Protein AF-A0AAJ1HY70-F1 (afdb_monomer_lite)

Foldseek 3Di:
DPFDAQLAQRHGFDDFAFAWPEWAFLQVVCVVPPVVCVPPDLVPDDPVRIDTQGLRGTHDPVFKDWPAWDWDQDVPPGIDIDTNTHGPPDDVDHPHHHDDPVVSVVVSVVVSVVSNVVNVVVVVVVVVVVVVVVVVD

Radius of gyration: 20.38 Å; chains: 1; bounding box: 64×28×55 Å

Structure (mmCIF, N/CA/C/O backbone):
data_AF-A0AAJ1HY70-F1
#
_entry.id   AF-A0AAJ1HY70-F1
#
loop_
_atom_site.group_PDB
_atom_site.id
_atom_site.type_symbol
_atom_site.label_atom_id
_atom_site.label_alt_id
_atom_site.label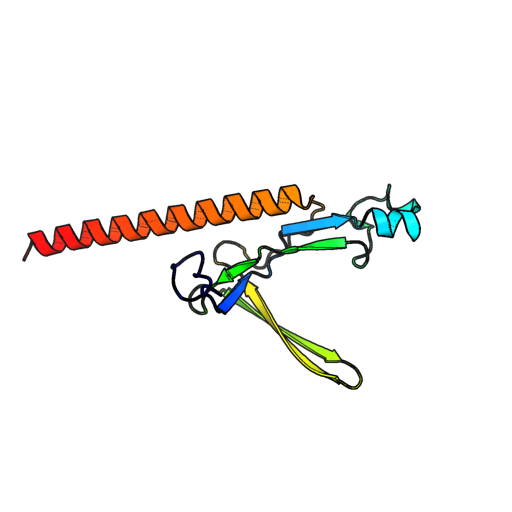_comp_id
_atom_site.label_asym_id
_atom_site.label_entity_id
_atom_site.label_seq_id
_atom_site.pdbx_PDB_ins_code
_atom_site.Cartn_x
_atom_site.Cartn_y
_atom_site.Cartn_z
_atom_site.occupancy
_atom_site.B_iso_or_equiv
_atom_site.auth_seq_id
_atom_site.auth_comp_id
_atom_site.auth_asym_id
_atom_site.auth_atom_id
_atom_site.pdbx_PDB_model_num
ATOM 1 N N . MET A 1 1 ? 4.589 15.445 18.267 1.00 41.00 1 MET A N 1
ATOM 2 C CA . MET A 1 1 ? 3.919 14.631 17.229 1.00 41.00 1 MET A CA 1
ATOM 3 C C . MET A 1 1 ? 2.539 14.275 17.752 1.00 41.00 1 MET A C 1
ATOM 5 O O . MET A 1 1 ? 2.458 13.690 18.823 1.00 41.00 1 MET A O 1
ATOM 9 N N . THR A 1 2 ? 1.463 14.700 17.093 1.00 46.50 2 THR A N 1
ATOM 10 C CA . THR A 1 2 ? 0.100 14.305 17.479 1.00 46.50 2 THR A CA 1
ATOM 11 C C . THR A 1 2 ? -0.030 12.790 17.340 1.00 46.50 2 THR A C 1
ATOM 13 O O . THR A 1 2 ? 0.307 12.233 16.295 1.00 46.50 2 THR A O 1
ATOM 16 N N . ALA A 1 3 ? -0.462 12.109 18.405 1.00 59.53 3 ALA A N 1
ATOM 17 C CA . ALA A 1 3 ? -0.696 10.671 18.359 1.00 59.53 3 ALA A CA 1
ATOM 18 C C . ALA A 1 3 ? -1.692 10.365 17.231 1.00 59.53 3 ALA A C 1
ATOM 20 O O . ALA A 1 3 ? -2.778 10.952 17.177 1.00 59.53 3 ALA A O 1
ATOM 21 N N . ARG A 1 4 ? -1.309 9.487 16.295 1.00 84.31 4 ARG A N 1
ATOM 22 C CA . ARG A 1 4 ? -2.209 9.073 15.215 1.00 84.31 4 ARG A CA 1
ATOM 23 C C . ARG A 1 4 ? -3.402 8.345 15.843 1.00 84.31 4 ARG A C 1
ATOM 25 O O . ARG A 1 4 ? -3.234 7.538 16.753 1.00 84.31 4 ARG A O 1
ATOM 32 N N . LYS A 1 5 ? -4.611 8.659 15.378 1.00 92.56 5 LYS A N 1
ATOM 33 C CA . LYS A 1 5 ? -5.837 7.971 15.798 1.00 92.56 5 LYS A CA 1
ATOM 34 C C . LYS A 1 5 ? -6.092 6.774 14.891 1.00 92.56 5 LYS A C 1
ATOM 36 O O . LYS A 1 5 ? -5.815 6.843 13.693 1.00 92.56 5 LYS A O 1
ATOM 41 N N . CYS A 1 6 ? -6.643 5.705 15.455 1.00 93.69 6 CYS A N 1
ATOM 42 C CA . CYS A 1 6 ? -7.123 4.554 14.711 1.00 93.69 6 CYS A CA 1
ATOM 43 C C . CYS A 1 6 ? -8.179 5.030 13.718 1.00 93.69 6 CYS A C 1
ATOM 45 O O . CYS A 1 6 ? -9.134 5.719 14.090 1.00 93.69 6 CYS A O 1
ATOM 47 N N . LEU A 1 7 ? -8.006 4.657 12.454 1.00 92.38 7 LEU A N 1
ATOM 48 C CA . LEU A 1 7 ? -8.892 5.090 11.383 1.00 92.38 7 LEU A CA 1
ATOM 49 C C . LEU A 1 7 ? -10.338 4.602 11.588 1.00 92.38 7 LEU A C 1
ATOM 51 O O . LEU A 1 7 ? -11.271 5.273 11.157 1.00 92.38 7 LEU A O 1
ATOM 55 N N . PHE A 1 8 ? -10.515 3.469 12.272 1.00 91.06 8 PHE A N 1
ATOM 56 C CA . PHE A 1 8 ? -11.798 2.778 12.404 1.00 91.06 8 PHE A CA 1
ATOM 57 C C . PHE A 1 8 ? -12.558 3.172 13.672 1.00 91.06 8 PHE A C 1
ATOM 59 O O . PHE A 1 8 ? -13.708 3.583 13.584 1.00 91.06 8 PHE A O 1
ATOM 66 N N . CYS A 1 9 ? -11.919 3.103 14.842 1.00 91.50 9 CYS A N 1
ATOM 67 C CA . CYS A 1 9 ? -12.581 3.397 16.120 1.00 91.50 9 CYS A CA 1
ATOM 68 C C . CYS A 1 9 ? -12.211 4.760 16.722 1.00 91.50 9 CYS A C 1
ATOM 70 O O . CYS A 1 9 ? -12.781 5.157 17.729 1.00 91.50 9 CYS A O 1
ATOM 72 N N . GLY A 1 10 ? -11.232 5.477 16.159 1.00 91.19 10 GLY A N 1
ATOM 73 C CA . GLY A 1 10 ? -10.768 6.762 16.699 1.00 91.19 10 GLY A CA 1
ATOM 74 C C . GLY A 1 10 ? -9.860 6.675 17.936 1.00 91.19 10 GLY A C 1
ATOM 75 O O . GLY A 1 10 ? -9.342 7.710 18.357 1.00 91.19 10 GLY A O 1
ATOM 76 N N . GLY A 1 11 ? -9.622 5.475 18.485 1.00 92.12 11 GLY A N 1
ATOM 77 C CA . GLY A 1 11 ? -8.699 5.235 19.604 1.00 92.12 11 GLY A CA 1
ATOM 78 C C . GLY A 1 11 ? -7.226 5.510 19.267 1.00 92.12 11 GLY A C 1
ATOM 79 O O . GLY A 1 11 ? -6.899 5.939 18.164 1.00 92.12 11 GLY A O 1
ATOM 80 N N . LYS A 1 12 ? -6.303 5.257 20.200 1.00 94.75 12 LYS A N 1
ATOM 81 C CA . LYS A 1 12 ? -4.857 5.444 19.969 1.00 94.75 12 LYS A CA 1
ATOM 82 C C . LYS A 1 12 ? -4.342 4.431 18.936 1.00 94.75 12 LYS A C 1
ATOM 84 O O . LYS A 1 12 ? -4.506 3.232 19.141 1.00 94.75 12 LYS A O 1
ATOM 89 N N . ALA A 1 13 ? -3.745 4.898 17.836 1.00 94.12 13 ALA A N 1
ATOM 90 C CA . ALA A 1 13 ? -3.107 4.012 16.866 1.00 94.12 13 ALA A CA 1
ATOM 91 C C . ALA A 1 13 ? -1.649 3.742 17.237 1.00 94.12 13 ALA A C 1
ATOM 93 O O . ALA A 1 13 ? -0.902 4.662 17.575 1.00 94.12 13 ALA A O 1
ATOM 94 N N . GLU A 1 14 ? -1.269 2.477 17.127 1.00 92.56 14 GLU A N 1
ATOM 95 C CA . GLU A 1 14 ? 0.062 1.958 17.452 1.00 92.56 14 GLU A CA 1
ATOM 96 C C . GLU A 1 14 ? 0.639 1.118 16.306 1.00 92.56 14 GLU A C 1
ATOM 98 O O . GLU A 1 14 ? 1.842 0.892 16.275 1.00 92.56 14 GLU A O 1
ATOM 103 N N . LEU A 1 15 ? -0.201 0.723 15.342 1.00 92.50 15 LEU A N 1
ATOM 104 C CA . LEU A 1 15 ? 0.150 -0.127 14.208 1.00 92.50 15 LEU A CA 1
ATOM 105 C C . LEU A 1 15 ? -0.227 0.536 12.878 1.00 92.50 15 LEU A C 1
ATOM 107 O O . LEU A 1 15 ? -1.010 1.498 12.835 1.00 92.50 15 LEU A O 1
ATOM 111 N N . LEU A 1 16 ? 0.308 -0.010 11.788 1.00 92.94 16 LEU A N 1
ATOM 112 C CA . LEU A 1 16 ? -0.045 0.337 10.414 1.00 92.94 16 LEU A CA 1
ATOM 113 C C . LEU A 1 16 ? -0.564 -0.902 9.683 1.00 92.94 16 LEU A C 1
ATOM 115 O O . LEU A 1 16 ? -0.240 -2.020 10.041 1.00 92.94 16 LEU A O 1
ATOM 119 N N . CYS A 1 17 ? -1.407 -0.687 8.676 1.00 91.69 17 CYS A N 1
ATOM 120 C CA . CYS A 1 17 ? -1.868 -1.761 7.805 1.00 91.69 17 CYS A CA 1
ATOM 121 C C . CYS A 1 17 ? -0.845 -2.062 6.699 1.00 91.69 17 CYS A C 1
ATOM 123 O O . CYS A 1 17 ? -0.566 -1.180 5.878 1.00 91.69 17 CYS A O 1
ATOM 125 N N . ASP A 1 18 ? -0.405 -3.316 6.616 1.00 91.06 18 ASP A N 1
ATOM 126 C CA . ASP A 1 18 ? 0.639 -3.800 5.706 1.00 91.06 18 ASP A CA 1
ATOM 127 C C . ASP A 1 18 ? 0.113 -4.319 4.364 1.00 91.06 18 ASP A C 1
ATOM 129 O O . ASP A 1 18 ? 0.888 -4.768 3.517 1.00 91.06 18 ASP A O 1
ATOM 133 N N . THR A 1 19 ? -1.203 -4.275 4.126 1.00 90.50 19 THR A N 1
ATOM 134 C CA . THR A 1 19 ? -1.781 -4.744 2.859 1.00 90.50 19 THR A CA 1
ATOM 135 C C . THR A 1 19 ? -1.143 -4.021 1.676 1.00 90.50 19 THR A C 1
ATOM 137 O O . THR A 1 19 ? -1.150 -2.787 1.611 1.00 90.50 19 THR A O 1
ATOM 140 N N . TRP A 1 20 ? -0.663 -4.786 0.695 1.00 91.31 20 TRP A N 1
ATOM 141 C CA . TRP A 1 20 ? -0.203 -4.248 -0.580 1.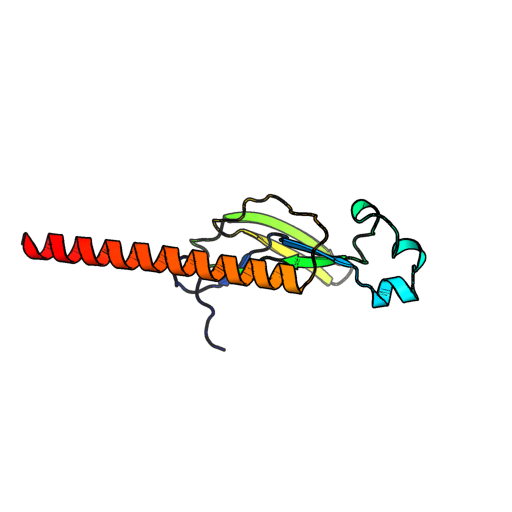00 91.31 20 TRP A CA 1
ATOM 142 C C . TRP A 1 20 ? -1.394 -3.791 -1.420 1.00 91.31 20 TRP A C 1
ATOM 144 O O . TRP A 1 20 ? -2.290 -4.566 -1.754 1.00 91.31 20 TRP A O 1
ATOM 154 N N . LEU A 1 21 ? -1.386 -2.515 -1.793 1.00 92.00 21 LEU A N 1
ATOM 155 C CA . LEU A 1 21 ? -2.341 -1.948 -2.743 1.00 92.00 21 LEU A CA 1
ATOM 156 C C . LEU A 1 21 ? -1.939 -2.263 -4.187 1.00 92.00 21 LEU A C 1
ATOM 158 O O . LEU A 1 21 ? -2.798 -2.389 -5.059 1.00 92.00 21 LEU A O 1
ATOM 162 N N . GLY A 1 22 ? -0.632 -2.354 -4.423 1.00 93.50 22 GLY A N 1
ATOM 163 C CA . GLY A 1 22 ? -0.018 -2.589 -5.719 1.00 93.50 22 GLY A CA 1
ATOM 164 C C . GLY A 1 22 ? 1.432 -2.126 -5.719 1.00 93.50 22 GLY A C 1
ATOM 165 O O . GLY A 1 22 ? 2.032 -1.898 -4.667 1.00 93.50 22 GLY A O 1
ATOM 166 N N . TRP A 1 23 ? 2.011 -1.987 -6.904 1.00 95.44 23 TRP A N 1
ATOM 167 C CA . TRP A 1 23 ? 3.387 -1.527 -7.058 1.00 95.44 23 TRP A CA 1
ATOM 168 C C . TRP A 1 23 ? 3.571 -0.734 -8.346 1.00 95.44 23 TRP A C 1
ATOM 170 O O . TRP A 1 23 ? 2.868 -0.977 -9.320 1.00 95.44 23 TRP A O 1
ATOM 180 N N . GLU A 1 24 ? 4.558 0.153 -8.378 1.00 95.06 24 GLU A N 1
ATOM 181 C CA . GLU A 1 24 ? 4.957 0.862 -9.593 1.00 95.06 24 GLU A CA 1
ATOM 182 C C . GLU A 1 24 ? 6.393 0.525 -10.002 1.00 95.06 24 GLU A C 1
ATOM 184 O O . GLU A 1 24 ? 7.231 0.115 -9.189 1.00 95.06 24 GLU A O 1
ATOM 189 N N . ARG A 1 25 ? 6.701 0.679 -11.292 1.00 95.12 25 ARG A N 1
ATOM 190 C CA . ARG A 1 25 ? 8.073 0.530 -11.789 1.00 95.12 25 ARG A CA 1
ATOM 191 C C . ARG A 1 25 ? 8.937 1.665 -11.264 1.00 95.12 25 ARG A C 1
ATOM 193 O O . ARG A 1 25 ? 8.627 2.835 -11.481 1.00 95.12 25 ARG A O 1
ATOM 200 N N . LYS A 1 26 ? 10.105 1.326 -10.722 1.00 95.25 26 LYS A N 1
ATOM 201 C CA . LYS A 1 26 ? 11.188 2.289 -10.481 1.00 95.25 26 LYS A CA 1
ATOM 202 C C . LYS A 1 26 ? 11.820 2.712 -11.811 1.00 95.25 26 LYS A C 1
ATOM 204 O O . LYS A 1 26 ? 12.917 2.269 -12.143 1.00 95.25 26 LYS A O 1
ATOM 209 N N . ARG A 1 27 ? 11.108 3.519 -12.606 1.00 90.94 27 ARG A N 1
ATOM 210 C CA . ARG A 1 27 ? 11.458 3.832 -14.005 1.00 90.94 27 ARG A CA 1
ATOM 211 C C . ARG A 1 27 ? 12.881 4.364 -14.167 1.00 90.94 27 ARG A C 1
ATOM 213 O O . ARG A 1 27 ? 13.610 3.808 -14.972 1.00 90.94 27 ARG A O 1
ATOM 220 N N . GLY A 1 28 ? 13.313 5.315 -13.335 1.00 91.94 28 GLY A N 1
ATOM 221 C CA . GLY A 1 28 ? 14.683 5.842 -13.406 1.00 91.94 28 GLY A CA 1
ATOM 222 C C . GLY A 1 28 ? 15.765 4.788 -13.131 1.00 91.94 28 GLY A C 1
ATOM 223 O O . GLY A 1 28 ? 16.780 4.741 -13.819 1.00 91.94 28 GLY A O 1
ATOM 224 N N . GLU A 1 29 ? 15.540 3.882 -12.173 1.00 92.94 29 GLU A N 1
ATOM 225 C CA . GLU A 1 29 ? 16.484 2.790 -11.897 1.00 92.94 29 GLU A CA 1
ATOM 226 C C . GLU A 1 29 ? 16.475 1.729 -13.012 1.00 92.94 29 GLU A C 1
ATOM 228 O O . GLU A 1 29 ? 17.520 1.184 -13.373 1.00 92.94 29 GLU A O 1
ATOM 233 N N . LEU A 1 30 ? 15.297 1.447 -13.574 1.00 93.50 30 LEU A N 1
ATOM 234 C CA . LEU A 1 30 ? 15.117 0.542 -14.708 1.00 93.50 30 LEU A CA 1
ATOM 235 C C . LEU A 1 30 ? 15.791 1.070 -15.975 1.00 93.50 30 LEU A C 1
ATOM 237 O O . LEU A 1 30 ? 16.521 0.320 -16.610 1.00 93.50 30 LEU A O 1
ATOM 241 N N . GLU A 1 31 ? 15.596 2.343 -16.315 1.00 93.75 31 GLU A N 1
ATOM 242 C CA . GLU A 1 31 ? 16.227 3.001 -17.466 1.00 93.75 31 GLU A CA 1
ATOM 243 C C . GLU A 1 31 ? 17.751 2.891 -17.414 1.00 93.75 31 GLU A C 1
ATOM 245 O O . GLU A 1 31 ? 18.380 2.557 -18.415 1.00 93.75 31 GLU A O 1
ATOM 250 N N . GLN A 1 32 ? 18.339 3.087 -16.233 1.00 95.00 32 GLN A N 1
ATOM 251 C CA . GLN A 1 32 ? 19.789 3.042 -16.055 1.00 95.00 32 GLN A CA 1
ATOM 252 C C . GLN A 1 32 ? 20.359 1.619 -16.061 1.00 95.00 32 GLN A C 1
ATOM 254 O O . GLN A 1 32 ? 21.435 1.391 -16.608 1.00 95.00 32 GLN A O 1
ATOM 259 N N . LYS A 1 33 ? 19.683 0.659 -15.415 1.00 95.81 33 LYS A N 1
ATOM 260 C CA . LYS A 1 33 ? 20.267 -0.667 -15.127 1.00 95.81 33 LYS A CA 1
ATOM 261 C C . LYS A 1 33 ? 19.716 -1.801 -15.988 1.00 95.81 33 LYS A C 1
ATOM 263 O O . LYS A 1 33 ? 20.377 -2.826 -16.130 1.00 95.81 33 LYS A O 1
ATOM 268 N N . ALA A 1 34 ? 18.492 -1.677 -16.491 1.00 93.44 34 ALA A N 1
ATOM 269 C CA . ALA A 1 34 ? 17.798 -2.734 -17.222 1.00 93.44 34 ALA A CA 1
ATOM 270 C C . ALA A 1 34 ? 16.733 -2.164 -18.186 1.00 93.44 34 ALA A C 1
ATOM 272 O O . ALA A 1 34 ? 15.546 -2.473 -18.041 1.00 93.44 34 ALA A O 1
ATOM 273 N N . PRO A 1 35 ? 17.125 -1.360 -19.194 1.00 93.69 35 PRO A N 1
ATOM 274 C CA . PRO A 1 35 ? 16.178 -0.652 -20.061 1.00 93.69 35 PRO A CA 1
ATOM 275 C C . PRO A 1 35 ? 15.249 -1.590 -20.850 1.00 93.69 35 PRO A C 1
ATOM 277 O O . PRO A 1 35 ? 14.096 -1.251 -21.101 1.00 93.69 35 PRO A O 1
ATOM 280 N N . HIS A 1 36 ? 15.694 -2.812 -21.165 1.00 91.50 36 HIS A N 1
ATOM 281 C CA . HIS A 1 36 ? 14.876 -3.840 -21.827 1.00 91.50 36 HIS A CA 1
ATOM 282 C C . HIS A 1 36 ? 13.627 -4.246 -21.021 1.00 91.50 36 HIS A C 1
ATOM 284 O O . HIS A 1 36 ? 12.642 -4.708 -21.593 1.00 91.50 36 HIS A O 1
ATOM 290 N N . LEU A 1 37 ? 13.631 -4.047 -19.698 1.00 92.94 37 LEU A N 1
ATOM 291 C CA . LEU A 1 37 ? 12.486 -4.347 -18.838 1.00 92.94 37 LEU A CA 1
ATOM 292 C C . LEU A 1 37 ? 11.425 -3.237 -18.840 1.00 92.94 37 LEU A C 1
ATOM 294 O O . LEU A 1 37 ? 10.328 -3.452 -18.331 1.00 92.94 37 LEU A O 1
ATOM 298 N N . LEU A 1 38 ? 11.687 -2.067 -19.433 1.00 90.94 38 LEU A N 1
ATOM 299 C CA . LEU A 1 38 ? 10.696 -0.985 -19.504 1.00 90.94 38 LEU A CA 1
ATOM 300 C C . LEU A 1 38 ? 9.472 -1.362 -20.339 1.00 90.94 38 LEU A C 1
ATOM 302 O O . LEU A 1 38 ? 8.368 -0.946 -19.997 1.00 90.94 38 LEU A O 1
ATOM 306 N N . ALA A 1 39 ? 9.661 -2.179 -21.376 1.00 91.25 39 ALA A N 1
ATOM 307 C CA . ALA A 1 39 ? 8.591 -2.690 -22.232 1.00 91.25 39 ALA A CA 1
ATOM 308 C C . ALA A 1 39 ? 8.070 -4.072 -21.796 1.00 91.25 39 ALA A C 1
ATOM 310 O O . ALA A 1 39 ? 7.093 -4.567 -22.351 1.00 91.25 39 ALA A O 1
ATOM 311 N N . ALA A 1 40 ? 8.702 -4.708 -20.803 1.00 93.31 40 ALA A N 1
ATOM 312 C CA . ALA A 1 40 ? 8.286 -6.025 -20.335 1.00 93.31 40 ALA A CA 1
ATOM 313 C C . ALA A 1 40 ? 6.911 -5.960 -19.639 1.00 93.31 40 ALA A C 1
ATOM 315 O O . ALA A 1 40 ? 6.580 -4.939 -19.022 1.00 93.31 40 ALA A O 1
ATOM 316 N N . PRO A 1 41 ? 6.104 -7.033 -19.690 1.00 93.31 41 PRO A N 1
ATOM 317 C CA . PRO A 1 41 ? 4.835 -7.088 -18.973 1.00 93.31 41 PRO A CA 1
ATOM 318 C C . PRO A 1 41 ? 5.056 -7.058 -17.453 1.00 93.31 41 PRO A C 1
ATOM 320 O O . PRO A 1 41 ? 6.082 -7.515 -16.950 1.00 93.31 41 PRO A O 1
ATOM 323 N N . SER A 1 42 ? 4.076 -6.551 -16.701 1.00 91.44 42 SER A N 1
ATOM 324 C CA . SER A 1 42 ? 4.190 -6.294 -15.255 1.00 91.44 42 SER A CA 1
ATOM 325 C C . SER A 1 42 ? 4.665 -7.508 -14.445 1.00 91.44 42 SER A C 1
ATOM 327 O O . SER A 1 42 ? 5.518 -7.385 -13.567 1.00 91.44 42 SER A O 1
ATOM 329 N N . HIS A 1 43 ? 4.165 -8.706 -14.762 1.00 89.19 43 HIS A N 1
ATOM 330 C CA . HIS A 1 43 ? 4.536 -9.934 -14.052 1.00 89.19 43 HIS A CA 1
ATOM 331 C C . HIS A 1 43 ? 6.024 -10.295 -14.201 1.00 89.19 43 HIS A C 1
ATOM 333 O O . HIS A 1 43 ? 6.577 -10.931 -13.306 1.00 89.19 43 HIS A O 1
ATOM 339 N N . ALA A 1 44 ? 6.678 -9.854 -15.280 1.00 91.81 44 ALA A N 1
ATOM 340 C CA . ALA A 1 44 ? 8.083 -10.132 -15.565 1.00 91.81 44 ALA A CA 1
ATOM 341 C C . ALA A 1 44 ? 9.052 -9.169 -14.858 1.00 91.81 44 ALA A C 1
ATOM 343 O O . ALA A 1 44 ? 10.257 -9.407 -14.857 1.00 91.81 44 ALA A O 1
ATOM 344 N N . ILE A 1 45 ? 8.559 -8.089 -14.241 1.00 93.81 45 ILE A N 1
ATOM 345 C CA . ILE A 1 45 ? 9.417 -7.101 -13.577 1.00 93.81 45 ILE A CA 1
ATOM 346 C C . ILE A 1 45 ? 9.930 -7.668 -12.246 1.00 93.81 45 ILE A C 1
ATOM 348 O O . ILE A 1 45 ? 9.116 -7.973 -11.379 1.00 93.81 45 ILE A O 1
ATOM 352 N N . PRO A 1 46 ? 11.245 -7.788 -12.004 1.00 93.00 46 PRO A N 1
ATOM 353 C CA . PRO A 1 46 ? 11.769 -8.272 -10.724 1.00 93.00 46 PRO A CA 1
ATOM 354 C C . PRO A 1 46 ? 11.402 -7.369 -9.537 1.00 93.00 46 PRO A C 1
ATOM 356 O O . PRO A 1 46 ? 11.419 -6.146 -9.672 1.00 93.00 46 PRO A O 1
ATOM 359 N N . ILE A 1 47 ? 11.173 -7.954 -8.350 1.00 91.50 47 ILE A N 1
ATOM 360 C CA . ILE A 1 47 ? 10.762 -7.237 -7.119 1.00 91.50 47 ILE A CA 1
ATOM 361 C C . ILE A 1 47 ? 11.683 -6.053 -6.786 1.00 91.50 47 ILE A C 1
ATOM 363 O O . ILE A 1 47 ? 11.198 -5.000 -6.390 1.00 91.50 47 ILE A O 1
ATOM 367 N N . ARG A 1 48 ? 12.999 -6.168 -7.018 1.00 93.06 48 ARG A N 1
ATOM 368 C CA . ARG A 1 48 ? 13.962 -5.077 -6.753 1.00 93.06 48 ARG A CA 1
ATOM 369 C C . ARG A 1 48 ? 13.646 -3.772 -7.501 1.00 93.06 48 ARG A C 1
ATOM 371 O O . ARG A 1 48 ? 13.951 -2.691 -6.997 1.00 93.06 48 ARG A O 1
ATOM 378 N N . TYR A 1 49 ? 13.000 -3.875 -8.664 1.00 95.19 49 TYR A N 1
ATOM 379 C CA . TYR A 1 49 ? 12.586 -2.746 -9.500 1.00 95.19 49 TYR A CA 1
ATOM 380 C C . TYR A 1 49 ? 11.126 -2.326 -9.280 1.00 95.19 49 TYR A C 1
ATOM 382 O O . TYR A 1 49 ? 10.610 -1.485 -10.019 1.00 95.19 49 TYR A O 1
ATOM 390 N N . ARG A 1 50 ? 10.457 -2.902 -8.278 1.00 94.31 50 ARG A N 1
ATOM 391 C CA . ARG A 1 50 ? 9.099 -2.544 -7.872 1.00 94.31 50 ARG A CA 1
ATOM 392 C C . ARG A 1 50 ? 9.175 -1.617 -6.66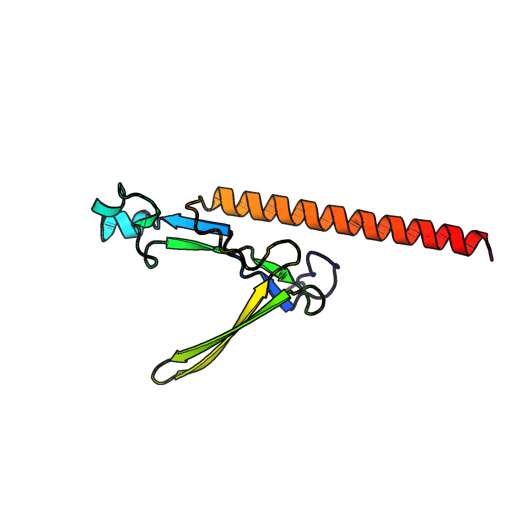1 1.00 94.31 50 ARG A C 1
ATOM 394 O O . ARG A 1 50 ? 9.853 -1.924 -5.681 1.00 94.31 50 ARG A O 1
ATOM 401 N N . ALA A 1 51 ? 8.511 -0.474 -6.734 1.00 94.62 51 ALA A N 1
ATOM 402 C CA . ALA A 1 51 ? 8.187 0.335 -5.570 1.00 94.62 51 ALA A CA 1
ATOM 403 C C . ALA A 1 51 ? 6.803 -0.104 -5.086 1.00 94.62 51 ALA A C 1
ATOM 405 O O . ALA A 1 51 ? 5.813 0.077 -5.786 1.00 94.62 51 ALA A O 1
ATOM 406 N N . VAL A 1 52 ? 6.754 -0.773 -3.936 1.00 93.56 52 VAL A N 1
ATOM 407 C CA . VAL A 1 52 ? 5.512 -1.318 -3.375 1.00 93.56 52 VAL A CA 1
ATOM 408 C C . VAL A 1 52 ? 4.746 -0.209 -2.661 1.00 93.56 52 VAL A C 1
ATOM 410 O O . VAL A 1 52 ? 5.333 0.576 -1.918 1.00 93.56 52 VAL A O 1
ATOM 413 N N . HIS A 1 53 ? 3.432 -0.164 -2.869 1.00 93.88 53 HIS A N 1
ATOM 414 C CA . HIS A 1 53 ? 2.529 0.732 -2.162 1.00 93.88 53 HIS A CA 1
ATOM 415 C C . HIS A 1 53 ? 1.671 -0.057 -1.176 1.00 93.88 53 HIS A C 1
ATOM 417 O O . HIS A 1 53 ? 0.933 -0.962 -1.565 1.00 93.88 53 HIS A O 1
ATOM 423 N N . THR A 1 54 ? 1.737 0.320 0.094 1.00 92.25 54 THR A N 1
ATOM 424 C CA . THR A 1 54 ? 0.993 -0.284 1.203 1.00 92.25 54 THR A CA 1
ATOM 425 C C . THR A 1 54 ? -0.201 0.576 1.614 1.00 92.25 54 THR A C 1
ATOM 427 O O . THR A 1 54 ? -0.309 1.756 1.265 1.00 92.25 54 THR A O 1
ATOM 430 N N . CYS A 1 55 ? -1.155 -0.016 2.331 1.00 91.50 55 CYS A N 1
ATOM 431 C CA . CYS A 1 55 ? -2.334 0.694 2.819 1.00 91.50 55 CYS A CA 1
ATOM 432 C C . CYS A 1 55 ? -1.960 1.815 3.803 1.00 91.50 55 CYS A C 1
ATOM 434 O O . CYS A 1 55 ? -2.482 2.931 3.695 1.00 91.50 55 CYS A O 1
ATOM 436 N N . ASP A 1 56 ? -1.061 1.522 4.746 1.00 91.44 56 ASP A N 1
ATOM 437 C CA . ASP A 1 56 ? -0.564 2.445 5.774 1.00 91.44 56 ASP A CA 1
ATOM 438 C C . ASP A 1 56 ? -1.681 3.068 6.633 1.00 91.44 56 ASP A C 1
ATOM 440 O O . ASP A 1 56 ? -1.549 4.173 7.171 1.00 91.44 56 ASP A O 1
ATOM 444 N N . ALA A 1 57 ? -2.836 2.401 6.733 1.00 92.62 57 ALA A N 1
ATOM 445 C CA . ALA A 1 57 ? -3.920 2.856 7.594 1.00 92.62 57 ALA A CA 1
ATOM 446 C C . ALA A 1 57 ? -3.490 2.738 9.067 1.00 92.62 57 ALA A C 1
ATOM 448 O O . ALA A 1 57 ? -3.030 1.669 9.456 1.00 92.62 57 ALA A O 1
ATOM 449 N N . PRO A 1 58 ? -3.651 3.787 9.893 1.00 94.00 58 PRO A N 1
ATOM 450 C CA . PRO A 1 58 ? -3.319 3.719 11.312 1.00 94.00 58 PRO A CA 1
ATOM 451 C C . PRO A 1 58 ? -4.349 2.879 12.077 1.00 94.00 58 PRO A C 1
ATOM 453 O O . PRO A 1 58 ? -5.557 3.123 11.973 1.00 94.00 58 PRO A O 1
ATOM 456 N N . LEU A 1 59 ? -3.869 1.922 12.873 1.00 93.44 59 LEU A N 1
ATOM 457 C CA . LEU A 1 59 ? -4.678 0.939 13.597 1.00 93.44 59 LEU A CA 1
ATOM 458 C C . LEU A 1 59 ? -4.344 0.918 15.089 1.00 93.44 59 LEU A C 1
ATOM 460 O O . LEU A 1 59 ? -3.199 1.123 15.491 1.00 93.44 59 LEU A O 1
ATOM 464 N N . CYS A 1 60 ? -5.355 0.649 15.913 1.00 94.12 60 CYS A N 1
ATOM 465 C CA . CYS A 1 60 ? -5.158 0.227 17.299 1.00 94.12 60 CYS A CA 1
ATOM 466 C C . CYS A 1 60 ? -5.147 -1.305 17.388 1.00 94.12 60 CYS A C 1
ATOM 468 O O . CYS A 1 60 ? -5.674 -1.978 16.501 1.00 94.12 60 CYS A O 1
ATOM 470 N N . GLN A 1 61 ? -4.645 -1.840 18.502 1.00 92.62 61 GLN A N 1
ATOM 471 C CA . GLN A 1 61 ? -4.612 -3.285 18.755 1.00 92.62 61 GLN A CA 1
ATOM 472 C C . GLN A 1 61 ? -5.989 -3.968 18.740 1.00 92.62 61 GLN A C 1
ATOM 474 O O . GLN A 1 61 ? -6.094 -5.145 18.434 1.00 92.62 61 GLN A O 1
ATOM 479 N N . ALA A 1 62 ? -7.069 -3.241 19.033 1.00 92.81 62 ALA A N 1
ATOM 480 C CA . ALA A 1 62 ? -8.416 -3.815 18.999 1.00 92.81 62 ALA A CA 1
ATOM 481 C C . ALA A 1 62 ? -8.999 -3.925 17.578 1.00 92.81 62 ALA A C 1
ATOM 483 O O . ALA A 1 62 ? -9.908 -4.714 17.348 1.00 92.81 62 ALA A O 1
ATOM 484 N N . CYS A 1 63 ? -8.525 -3.105 16.634 1.00 91.88 63 CYS A N 1
ATOM 485 C CA . CYS A 1 63 ? -9.040 -3.081 15.261 1.00 91.88 63 CYS A CA 1
ATOM 486 C C . CYS A 1 63 ? -8.134 -3.803 14.264 1.00 91.88 63 CYS A C 1
ATOM 488 O O . CYS A 1 63 ? -8.530 -3.953 13.110 1.00 91.88 63 CYS A O 1
ATOM 490 N N . VAL A 1 64 ? -6.919 -4.184 14.658 1.00 92.00 64 VAL A N 1
ATOM 491 C CA . VAL A 1 64 ? -6.006 -4.910 13.779 1.00 92.00 64 VAL A CA 1
ATOM 492 C C . VAL A 1 64 ? -6.447 -6.363 13.632 1.00 92.00 64 VAL A C 1
ATOM 494 O O . VAL A 1 64 ? -6.877 -7.007 14.5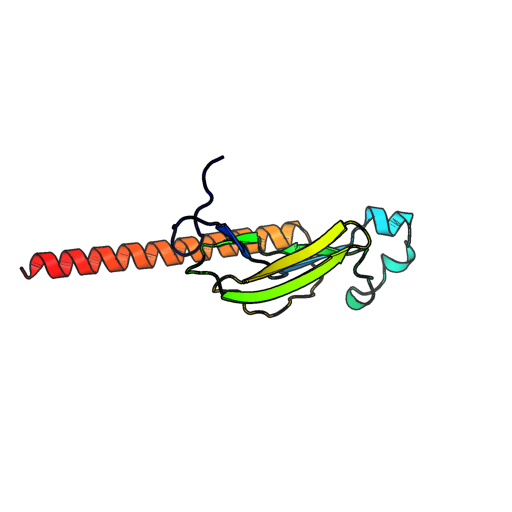87 1.00 92.00 64 VAL A O 1
ATOM 497 N N . HIS A 1 65 ? -6.314 -6.886 12.423 1.00 91.50 65 HIS A N 1
ATOM 498 C CA . HIS A 1 65 ? -6.310 -8.312 12.163 1.00 91.50 65 HIS A CA 1
ATOM 499 C C . HIS A 1 65 ? -4.857 -8.756 11.981 1.00 91.50 65 HIS A C 1
ATOM 501 O O . HIS A 1 65 ? -4.264 -8.523 10.927 1.00 91.50 65 HIS A O 1
ATOM 507 N N . SER A 1 66 ? -4.268 -9.339 13.028 1.00 87.88 66 SER A N 1
ATOM 508 C CA . SER A 1 66 ? -2.882 -9.812 12.979 1.00 87.88 66 SER A CA 1
ATOM 509 C C . SER A 1 66 ? -2.797 -11.096 12.157 1.00 87.88 66 SER A C 1
ATOM 511 O O . SER A 1 66 ? -3.474 -12.080 12.460 1.00 87.88 66 SER A O 1
ATOM 513 N N . ALA A 1 67 ? -1.974 -11.080 11.113 1.00 86.88 67 ALA A N 1
ATOM 514 C CA . ALA A 1 67 ? -1.783 -12.215 10.216 1.00 86.88 67 ALA A CA 1
ATOM 515 C C . ALA A 1 67 ? -0.524 -13.030 10.523 1.00 86.88 67 ALA A C 1
ATOM 517 O O . ALA A 1 67 ? -0.393 -14.159 10.050 1.00 86.88 67 ALA A O 1
ATOM 518 N N . GLY A 1 68 ? 0.403 -12.485 11.311 1.00 85.62 68 GLY A N 1
ATOM 519 C CA . GLY A 1 68 ? 1.588 -13.205 11.752 1.00 85.62 68 GLY A CA 1
ATOM 520 C C . GLY A 1 68 ? 2.760 -12.295 12.080 1.00 85.62 68 GLY A C 1
ATOM 521 O O . GLY A 1 68 ? 2.627 -11.082 12.227 1.00 85.62 68 GLY A O 1
ATOM 522 N N . THR A 1 69 ? 3.933 -12.908 12.196 1.00 89.19 69 THR A N 1
ATOM 523 C CA . THR A 1 69 ? 5.197 -12.218 12.456 1.00 89.19 69 THR A CA 1
ATOM 524 C C . THR A 1 69 ? 6.267 -12.777 11.532 1.00 89.19 69 THR A C 1
ATOM 526 O O . THR A 1 69 ? 6.442 -13.994 11.437 1.00 89.19 69 THR A O 1
ATOM 529 N N . MET A 1 70 ? 6.988 -11.896 10.847 1.00 85.50 70 MET A N 1
ATOM 530 C CA . MET A 1 70 ? 8.121 -12.256 10.009 1.00 85.50 70 MET A CA 1
ATOM 531 C C . MET A 1 70 ? 9.416 -12.112 10.802 1.00 85.50 70 MET A C 1
ATOM 533 O O . MET A 1 70 ? 9.725 -11.042 11.319 1.00 85.50 70 MET A O 1
ATOM 537 N N . PHE A 1 71 ? 10.188 -13.195 10.880 1.00 88.50 71 PHE A N 1
ATOM 538 C CA . PHE A 1 71 ? 11.480 -13.208 11.557 1.00 88.50 71 PHE A CA 1
ATOM 539 C C . PHE A 1 71 ? 12.612 -13.143 10.535 1.00 88.50 71 PHE A C 1
ATOM 541 O O . PHE A 1 71 ? 12.730 -14.006 9.664 1.00 88.50 71 PHE A O 1
ATOM 548 N N . PHE A 1 72 ? 13.486 -12.152 10.673 1.00 85.81 72 PHE A N 1
ATOM 549 C CA . PHE A 1 72 ? 14.652 -11.969 9.820 1.00 85.81 72 PHE A CA 1
ATOM 550 C C . PHE A 1 72 ? 15.920 -12.128 10.637 1.00 85.81 72 PHE A C 1
ATOM 552 O O . PHE A 1 72 ? 16.108 -11.471 11.660 1.00 85.81 72 PHE A O 1
ATOM 559 N N . ARG A 1 73 ? 16.842 -12.967 10.166 1.00 85.31 73 ARG A N 1
ATOM 560 C CA . ARG A 1 73 ? 18.173 -13.068 10.761 1.00 85.31 73 ARG A CA 1
ATOM 561 C C . ARG A 1 73 ? 19.157 -12.282 9.912 1.00 85.31 73 ARG A C 1
ATOM 563 O O . ARG A 1 73 ? 19.529 -12.720 8.826 1.00 85.31 73 ARG A O 1
ATOM 570 N N . MET A 1 74 ? 19.600 -11.136 10.417 1.00 79.69 74 MET A N 1
ATOM 571 C CA . MET A 1 74 ? 20.653 -10.368 9.767 1.00 79.69 74 MET A CA 1
ATOM 572 C C . MET A 1 74 ? 22.011 -10.889 10.231 1.00 79.69 74 MET A C 1
ATOM 574 O O . MET A 1 74 ? 22.303 -10.956 11.428 1.00 79.69 74 MET A O 1
ATOM 578 N N . ARG A 1 75 ? 22.856 -11.291 9.278 1.00 81.44 75 ARG A N 1
ATOM 579 C CA . ARG A 1 75 ? 24.202 -11.794 9.576 1.00 81.44 75 ARG A CA 1
ATOM 580 C C . ARG A 1 75 ? 24.986 -10.707 10.326 1.00 81.44 75 ARG A C 1
ATOM 582 O O . ARG A 1 75 ? 25.207 -9.634 9.785 1.00 81.44 75 ARG A O 1
ATOM 589 N N . GLY A 1 76 ? 25.373 -10.990 11.570 1.00 76.69 76 GLY A N 1
ATOM 590 C CA . GLY A 1 76 ? 26.143 -10.076 12.427 1.00 76.69 76 GLY A CA 1
ATOM 591 C C . GLY A 1 76 ? 25.334 -9.051 13.237 1.00 76.69 76 GLY A C 1
ATOM 592 O O . GLY A 1 76 ? 25.919 -8.401 14.093 1.00 76.69 76 GLY A O 1
ATOM 593 N N . HIS A 1 77 ? 24.015 -8.935 13.034 1.00 72.50 77 HIS A N 1
ATOM 594 C CA . HIS A 1 77 ?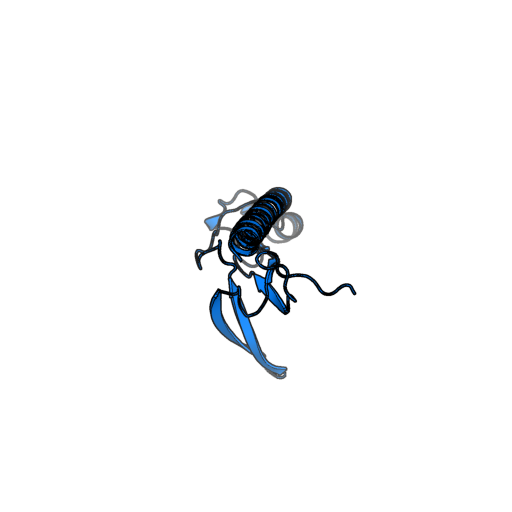 23.187 -7.883 13.657 1.00 72.50 77 HIS A CA 1
ATOM 595 C C . HIS A 1 77 ? 21.974 -8.407 14.451 1.00 72.50 77 HIS A C 1
ATOM 597 O O . HIS A 1 77 ? 21.117 -7.629 14.863 1.00 72.50 77 HIS A O 1
ATOM 603 N N . GLY A 1 78 ? 21.905 -9.720 14.694 1.00 79.50 78 GLY A N 1
ATOM 604 C CA . GLY A 1 78 ? 20.837 -10.350 15.476 1.00 79.50 78 GLY A CA 1
ATOM 605 C C . GLY A 1 78 ? 19.599 -10.743 14.661 1.00 79.50 78 GLY A C 1
ATOM 606 O O . GLY A 1 78 ? 19.602 -10.743 13.426 1.00 79.50 78 GLY A O 1
ATOM 607 N N . SER A 1 79 ? 18.552 -11.157 15.373 1.00 83.62 79 SER A N 1
ATOM 608 C CA . SER A 1 79 ? 17.239 -11.499 14.819 1.00 83.62 79 SER A CA 1
ATOM 609 C C . SER A 1 79 ? 16.267 -10.341 15.016 1.00 83.62 79 SER A C 1
ATOM 611 O O . SER A 1 79 ? 16.146 -9.832 16.127 1.00 83.62 79 SER A O 1
ATOM 613 N N . TRP A 1 80 ? 15.569 -9.960 13.954 1.00 84.56 80 TRP A N 1
ATOM 614 C CA . TRP A 1 80 ? 14.494 -8.975 13.959 1.00 84.56 80 TRP A CA 1
ATOM 615 C C . TRP A 1 80 ? 13.159 -9.669 13.726 1.00 84.56 80 TRP A C 1
ATOM 617 O O . TRP A 1 80 ? 13.103 -10.683 13.029 1.00 84.56 80 TRP A O 1
ATOM 627 N N . ALA A 1 81 ? 12.103 -9.126 14.317 1.00 86.31 81 ALA A N 1
ATOM 628 C CA . ALA A 1 81 ? 10.738 -9.593 14.145 1.00 86.31 81 ALA A CA 1
ATOM 629 C C . ALA A 1 81 ? 9.870 -8.402 13.734 1.00 86.31 81 ALA A C 1
ATOM 631 O O . ALA A 1 81 ? 9.909 -7.374 14.403 1.00 86.31 81 ALA A O 1
ATOM 632 N N . GLU A 1 82 ? 9.119 -8.551 12.649 1.00 86.38 82 GLU A N 1
ATOM 633 C CA . GLU A 1 82 ? 8.159 -7.559 12.159 1.00 86.38 82 GLU A CA 1
ATOM 634 C C . GLU A 1 82 ? 6.760 -8.177 12.195 1.00 86.38 82 GLU A C 1
ATOM 636 O O . GLU A 1 82 ? 6.594 -9.325 11.768 1.00 86.38 82 GLU A O 1
ATOM 641 N N . SER A 1 83 ? 5.760 -7.470 12.723 1.00 90.00 83 SER A N 1
ATOM 642 C CA . SER A 1 83 ? 4.372 -7.937 12.651 1.00 90.00 83 SER A CA 1
ATOM 643 C C . SER A 1 83 ? 3.819 -7.773 11.236 1.00 90.00 83 SER A C 1
ATOM 645 O O . SER A 1 83 ? 4.337 -7.008 10.431 1.00 90.00 83 SER A O 1
ATOM 647 N N . ILE A 1 84 ? 2.800 -8.563 10.908 1.00 90.31 84 ILE A N 1
ATOM 648 C CA . ILE A 1 84 ? 2.019 -8.410 9.683 1.00 90.31 84 ILE A CA 1
ATOM 649 C C . ILE A 1 84 ? 0.594 -8.093 10.113 1.00 90.31 84 ILE A C 1
ATOM 651 O O . ILE A 1 84 ? -0.113 -8.960 10.639 1.00 90.31 84 ILE A O 1
ATOM 655 N N . ASP A 1 85 ? 0.190 -6.851 9.887 1.00 91.69 85 ASP A N 1
ATOM 656 C CA . ASP A 1 85 ? -1.008 -6.260 10.460 1.00 91.69 85 ASP A CA 1
ATOM 657 C C . ASP A 1 85 ? -1.967 -5.792 9.361 1.00 91.69 85 ASP A C 1
ATOM 659 O O . ASP A 1 85 ? -1.615 -5.003 8.485 1.00 91.69 85 ASP A O 1
ATOM 663 N N . TYR A 1 86 ? -3.220 -6.251 9.400 1.00 91.75 86 TYR A N 1
ATOM 664 C CA . TYR A 1 86 ? -4.239 -5.863 8.421 1.00 91.75 86 TYR A CA 1
ATOM 665 C C . TYR A 1 86 ? -5.380 -5.069 9.047 1.00 91.75 86 TYR A C 1
ATOM 667 O O . TYR A 1 86 ? -5.734 -5.233 10.215 1.00 91.75 86 TYR A O 1
ATOM 675 N N . CYS A 1 87 ? -5.970 -4.172 8.257 1.00 91.19 87 CYS A N 1
ATOM 676 C CA . CYS A 1 87 ? -7.129 -3.395 8.678 1.00 91.19 87 CYS A CA 1
ATOM 677 C C . CYS A 1 87 ? -8.445 -4.112 8.336 1.00 91.19 87 CYS A C 1
ATOM 679 O O . CYS A 1 87 ? -8.478 -4.869 7.372 1.00 91.19 87 CYS A O 1
ATOM 681 N N . PRO A 1 88 ? -9.567 -3.813 9.018 1.00 86.69 88 PRO A N 1
ATOM 682 C CA . PRO A 1 88 ? -10.840 -4.527 8.841 1.00 86.69 88 PRO A CA 1
ATOM 683 C C . PRO A 1 88 ? -11.465 -4.529 7.442 1.00 86.69 88 PRO A C 1
ATOM 685 O O . PRO A 1 88 ? -12.498 -5.160 7.251 1.00 86.69 88 PRO A O 1
ATOM 688 N N . GLY A 1 89 ? -10.925 -3.789 6.477 1.00 79.50 89 GLY A N 1
ATOM 689 C CA . GLY A 1 89 ? -11.426 -3.867 5.105 1.00 79.50 89 GLY A CA 1
ATOM 690 C C . GLY A 1 89 ? -10.361 -4.110 4.055 1.00 79.50 89 GLY A C 1
ATOM 691 O O . GLY A 1 89 ? -10.597 -3.853 2.879 1.00 79.50 89 GLY A O 1
ATOM 692 N N . HIS A 1 90 ? -9.234 -4.658 4.491 1.00 80.12 90 HIS A N 1
ATOM 693 C CA . HIS A 1 90 ? -8.423 -5.496 3.640 1.00 80.12 90 HIS A CA 1
ATOM 694 C C . HIS A 1 90 ? -8.288 -6.863 4.302 1.00 80.12 90 HIS A C 1
ATOM 696 O O . HIS A 1 90 ? -7.863 -7.000 5.444 1.00 80.12 90 HIS A O 1
ATOM 702 N N . ASP A 1 91 ? -8.675 -7.877 3.560 1.00 65.88 91 ASP A N 1
ATOM 703 C CA . ASP A 1 91 ? -8.292 -9.256 3.763 1.00 65.88 91 ASP A CA 1
ATOM 704 C C . ASP A 1 91 ? -6.778 -9.423 3.516 1.00 65.88 91 ASP A C 1
ATOM 706 O O . ASP A 1 91 ? -6.122 -8.558 2.931 1.00 65.88 91 ASP A O 1
ATOM 710 N N . SER A 1 92 ? -6.207 -10.560 3.926 1.00 61.47 92 SER A N 1
ATOM 711 C CA . SER A 1 92 ? -4.805 -10.944 3.666 1.00 61.47 92 SER A CA 1
ATOM 712 C C . SER A 1 92 ? -4.476 -11.143 2.171 1.00 61.47 92 SER A C 1
ATOM 714 O O . SER A 1 92 ? -3.426 -11.678 1.812 1.00 61.47 92 SER A O 1
ATOM 716 N N . GLY A 1 93 ? -5.381 -10.720 1.284 1.00 57.78 93 GLY A N 1
ATOM 717 C CA . GLY A 1 93 ? -5.265 -10.780 -0.160 1.00 57.78 93 GLY A CA 1
ATOM 718 C C . GLY A 1 93 ? -4.264 -9.761 -0.695 1.00 57.78 93 GLY A C 1
ATOM 719 O O . GLY A 1 93 ? -4.411 -8.549 -0.546 1.00 57.78 93 GLY A O 1
ATOM 720 N N . ASP A 1 94 ? -3.253 -10.280 -1.376 1.00 58.69 94 ASP A N 1
ATOM 721 C CA . ASP A 1 94 ? -2.127 -9.522 -1.900 1.00 58.69 94 ASP A CA 1
ATOM 722 C C . ASP A 1 94 ? -2.469 -8.982 -3.305 1.00 58.69 94 ASP A C 1
ATOM 724 O O . ASP A 1 94 ? -2.431 -9.717 -4.301 1.00 58.69 94 ASP A O 1
ATOM 728 N N . ARG A 1 95 ? -2.850 -7.699 -3.430 1.00 66.81 95 ARG A N 1
ATOM 729 C CA . ARG A 1 95 ? -3.083 -7.086 -4.752 1.00 66.81 95 ARG A CA 1
ATOM 730 C C . ARG A 1 95 ? -1.742 -6.781 -5.412 1.00 66.81 95 ARG A C 1
ATOM 732 O O . ARG A 1 95 ? -1.192 -5.693 -5.297 1.00 66.81 95 ARG A O 1
ATOM 739 N N . ARG A 1 96 ? -1.212 -7.752 -6.159 1.00 74.19 96 ARG A N 1
ATOM 740 C CA . ARG A 1 96 ? 0.085 -7.655 -6.863 1.00 74.19 96 ARG A CA 1
ATOM 741 C C . ARG A 1 96 ? 0.005 -6.978 -8.238 1.00 74.19 96 ARG A C 1
ATOM 743 O O . ARG A 1 96 ? 0.788 -7.292 -9.139 1.00 74.19 96 ARG A O 1
ATOM 750 N N . THR A 1 97 ? -0.938 -6.060 -8.413 1.00 89.19 97 THR A N 1
ATOM 751 C CA . THR A 1 97 ? -1.156 -5.331 -9.668 1.00 89.19 97 THR A CA 1
ATOM 752 C C . THR A 1 97 ? -0.228 -4.128 -9.789 1.00 89.19 97 THR A C 1
ATOM 754 O O . THR A 1 97 ? 0.088 -3.477 -8.792 1.00 89.19 97 THR A O 1
ATOM 757 N N . GLU A 1 98 ? 0.195 -3.827 -11.018 1.00 93.69 98 GLU A N 1
ATOM 758 C CA . GLU A 1 98 ? 0.935 -2.598 -11.306 1.00 93.69 98 GLU A CA 1
ATOM 759 C C . GLU A 1 98 ? -0.033 -1.404 -11.252 1.00 93.69 98 GLU A C 1
ATOM 761 O O . GLU A 1 98 ? -1.038 -1.391 -11.964 1.00 93.69 98 GLU A O 1
ATOM 766 N N . ILE A 1 99 ? 0.249 -0.431 -10.388 1.00 94.44 99 ILE A N 1
ATOM 767 C CA . ILE A 1 99 ? -0.504 0.822 -10.217 1.00 94.44 99 ILE A CA 1
ATOM 768 C C . ILE A 1 99 ? 0.491 1.973 -10.084 1.00 94.44 99 ILE A C 1
ATOM 770 O O . ILE A 1 99 ? 1.652 1.731 -9.785 1.00 94.44 99 ILE A O 1
ATOM 774 N N . THR A 1 100 ? 0.060 3.216 -10.274 1.00 94.94 100 THR A N 1
ATOM 775 C CA . THR A 1 100 ? 0.903 4.391 -10.001 1.00 94.94 100 THR A CA 1
ATOM 776 C C . THR A 1 100 ? 0.817 4.824 -8.538 1.00 94.94 100 THR A C 1
ATOM 778 O O . THR A 1 100 ? -0.192 4.575 -7.867 1.00 94.94 100 THR A O 1
ATOM 781 N N . GLY A 1 101 ? 1.815 5.574 -8.061 1.00 94.06 101 GLY A N 1
ATOM 782 C CA . GLY A 1 101 ? 1.759 6.206 -6.739 1.00 94.06 101 GLY A CA 1
ATOM 783 C C . GLY A 1 101 ? 0.501 7.064 -6.528 1.00 94.06 101 GLY A C 1
ATOM 784 O O . GLY A 1 101 ? -0.144 6.970 -5.484 1.00 94.06 101 GLY A O 1
ATOM 785 N N . LEU A 1 102 ? 0.066 7.808 -7.553 1.00 96.25 102 LEU A N 1
ATOM 786 C CA . LEU A 1 102 ? -1.164 8.610 -7.498 1.00 96.25 102 LEU A CA 1
ATOM 787 C C . LEU A 1 102 ? -2.425 7.742 -7.347 1.00 96.25 102 LEU A C 1
ATOM 789 O O . LEU A 1 102 ? -3.340 8.089 -6.599 1.00 96.25 102 LEU A O 1
ATOM 793 N N . GLN A 1 103 ? -2.488 6.597 -8.034 1.00 95.38 103 GLN A N 1
ATOM 794 C CA . GLN A 1 103 ? -3.591 5.647 -7.868 1.00 95.38 103 GLN A CA 1
ATOM 795 C C . GLN A 1 103 ? -3.607 5.071 -6.450 1.00 95.38 103 GLN A C 1
ATOM 797 O O . GLN A 1 103 ? -4.670 5.016 -5.830 1.00 95.38 103 GLN A O 1
ATOM 802 N N . ALA A 1 104 ? -2.441 4.711 -5.906 1.00 94.12 104 ALA A N 1
ATOM 803 C CA . ALA A 1 104 ? -2.328 4.239 -4.530 1.00 94.12 104 ALA A CA 1
ATOM 804 C C . ALA A 1 104 ? -2.792 5.305 -3.520 1.00 94.12 104 ALA A C 1
ATOM 806 O O . ALA A 1 104 ? -3.561 5.005 -2.606 1.00 94.12 104 ALA A O 1
ATOM 807 N N . GLU A 1 105 ? -2.395 6.566 -3.695 1.00 95.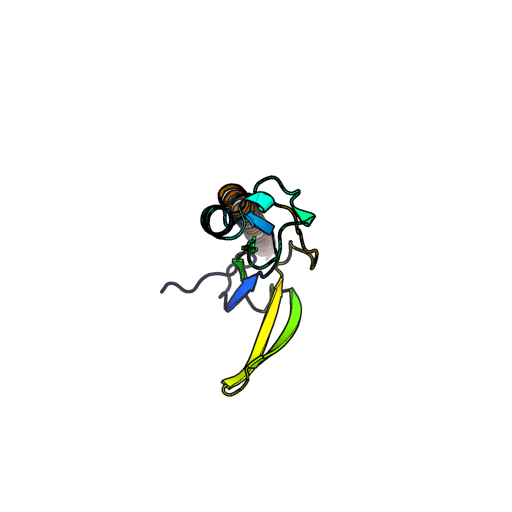06 105 GLU A N 1
ATOM 808 C CA . GLU A 1 105 ? -2.863 7.684 -2.866 1.00 95.06 105 GLU A CA 1
ATOM 809 C C . GLU A 1 105 ? -4.375 7.887 -2.952 1.00 95.06 105 GLU A C 1
ATOM 811 O O . GLU A 1 105 ? -5.035 8.022 -1.918 1.00 95.06 105 GLU A O 1
ATOM 816 N N . ALA A 1 106 ? -4.946 7.834 -4.156 1.00 94.19 106 ALA A N 1
ATOM 817 C CA . ALA A 1 106 ? -6.387 7.924 -4.351 1.00 94.19 106 ALA A CA 1
ATOM 818 C C . ALA A 1 106 ? -7.129 6.774 -3.650 1.00 94.19 106 ALA A C 1
ATOM 820 O O . ALA A 1 106 ? -8.167 7.000 -3.022 1.00 94.19 106 ALA A O 1
ATOM 821 N N . MET A 1 107 ? -6.592 5.550 -3.698 1.00 91.62 107 MET A N 1
ATOM 822 C CA . MET A 1 107 ? -7.140 4.403 -2.967 1.00 91.62 107 MET A CA 1
ATOM 823 C C . MET A 1 107 ? -7.091 4.635 -1.455 1.00 91.62 107 MET A C 1
ATOM 825 O O . MET A 1 107 ? -8.116 4.476 -0.790 1.00 91.62 107 MET A O 1
ATOM 829 N N . ARG A 1 108 ? -5.954 5.095 -0.910 1.00 92.00 108 ARG A N 1
ATOM 830 C CA . ARG A 1 108 ? -5.833 5.441 0.518 1.00 92.00 108 ARG A CA 1
ATOM 831 C C . ARG A 1 108 ? -6.824 6.532 0.924 1.00 92.00 108 ARG A C 1
ATOM 833 O O . ARG A 1 108 ? -7.455 6.418 1.971 1.00 92.00 108 ARG A O 1
ATOM 840 N N . ALA A 1 109 ? -6.980 7.578 0.113 1.00 92.06 109 ALA A N 1
ATOM 841 C CA . ALA A 1 109 ? -7.900 8.679 0.388 1.00 92.06 109 ALA A CA 1
ATOM 842 C C . ALA A 1 109 ? -9.361 8.208 0.410 1.00 92.06 109 ALA A C 1
ATOM 844 O O . ALA A 1 109 ? -10.076 8.474 1.377 1.00 92.06 109 ALA A O 1
ATOM 845 N N . ARG A 1 110 ? -9.783 7.438 -0.604 1.00 89.44 110 ARG A N 1
ATOM 846 C CA . ARG A 1 110 ? -11.123 6.830 -0.657 1.00 89.44 110 ARG A CA 1
ATOM 847 C C . ARG A 1 110 ? -11.375 5.930 0.545 1.00 89.44 110 ARG A C 1
ATOM 849 O O . ARG A 1 110 ? -12.433 6.011 1.164 1.00 89.44 110 ARG A O 1
ATOM 856 N N . TRP A 1 111 ? -10.388 5.113 0.897 1.00 87.00 111 TRP A N 1
ATOM 857 C CA . TRP A 1 111 ? -10.483 4.204 2.029 1.00 87.00 111 TRP A CA 1
ATOM 858 C C . TRP A 1 111 ? -10.662 4.949 3.353 1.00 87.00 111 TRP A C 1
ATOM 860 O O . TRP A 1 111 ? -11.574 4.652 4.124 1.00 87.00 111 TRP A O 1
ATOM 870 N N . ARG A 1 112 ? -9.841 5.981 3.588 1.00 90.25 112 ARG A N 1
ATOM 871 C CA . ARG A 1 112 ? -9.942 6.836 4.778 1.00 90.25 112 ARG A CA 1
ATOM 872 C C . ARG A 1 112 ? -11.292 7.534 4.865 1.00 90.25 112 ARG A C 1
ATOM 874 O O . ARG A 1 112 ? -11.902 7.514 5.929 1.00 90.25 112 ARG A O 1
ATOM 881 N N . ALA A 1 113 ? -11.772 8.104 3.762 1.00 89.44 113 ALA A N 1
ATOM 882 C CA . ALA A 1 113 ? -13.079 8.752 3.719 1.00 89.44 113 ALA A CA 1
ATOM 883 C C . ALA A 1 113 ? -14.209 7.767 4.064 1.00 89.44 113 ALA A C 1
ATOM 885 O O . ALA A 1 113 ? -15.053 8.070 4.905 1.00 89.44 113 ALA A O 1
ATOM 886 N N . GLY A 1 114 ? -14.185 6.562 3.484 1.00 89.25 114 GLY A N 1
ATOM 887 C CA . GLY A 1 114 ? -15.176 5.522 3.763 1.00 89.25 114 GLY A CA 1
ATOM 888 C C . GLY A 1 114 ? -15.169 5.053 5.221 1.00 89.25 114 GLY A C 1
ATOM 889 O O . GLY A 1 114 ? -16.231 4.926 5.829 1.00 89.25 114 GLY A O 1
ATOM 890 N N . ALA A 1 115 ? -13.990 4.832 5.805 1.00 88.06 115 ALA A N 1
ATOM 891 C CA . ALA A 1 115 ? -13.863 4.425 7.205 1.00 88.06 115 ALA A CA 1
ATOM 892 C C . ALA A 1 115 ? -14.363 5.510 8.175 1.00 88.06 115 ALA A C 1
ATOM 894 O O . ALA A 1 115 ? -15.113 5.209 9.103 1.00 88.06 115 ALA A O 1
ATOM 895 N N . LEU A 1 116 ? -14.015 6.777 7.925 1.00 88.38 116 LEU A N 1
ATOM 896 C CA . LEU A 1 116 ? -14.484 7.904 8.735 1.00 88.38 116 LEU A CA 1
ATOM 897 C C . LEU A 1 116 ? -16.002 8.088 8.642 1.00 88.38 116 LEU A C 1
ATOM 899 O O . LEU A 1 116 ? -16.646 8.298 9.667 1.00 88.38 116 LEU A O 1
ATOM 903 N N . ALA A 1 117 ? -16.578 7.959 7.443 1.00 87.50 117 ALA A N 1
ATOM 904 C CA . ALA A 1 117 ? -18.024 8.029 7.254 1.00 87.50 117 ALA A CA 1
ATOM 905 C C . ALA A 1 117 ? -18.751 6.928 8.044 1.00 87.50 117 ALA A C 1
ATOM 907 O O . ALA A 1 117 ? -19.713 7.211 8.753 1.00 87.50 117 ALA A O 1
ATOM 908 N N . ARG A 1 118 ? -18.253 5.683 7.996 1.00 85.62 118 ARG A N 1
ATOM 909 C CA . ARG A 1 118 ? -18.816 4.569 8.780 1.00 85.62 118 ARG A CA 1
ATOM 910 C C . ARG A 1 118 ? -18.737 4.822 10.282 1.00 85.62 118 ARG A C 1
ATOM 912 O O . ARG A 1 118 ? -19.706 4.547 10.981 1.00 85.62 118 ARG A O 1
ATOM 919 N N . ARG A 1 119 ? -17.622 5.369 10.773 1.00 83.38 119 ARG A N 1
ATOM 920 C CA . ARG A 1 119 ? -17.486 5.721 12.191 1.00 83.38 119 ARG A CA 1
ATOM 921 C C . ARG A 1 119 ? -18.522 6.764 12.612 1.00 83.38 119 ARG A C 1
ATOM 923 O O . ARG A 1 119 ? -19.184 6.570 13.623 1.00 83.38 119 ARG A O 1
ATOM 930 N N . GLY A 1 120 ? -18.708 7.812 11.806 1.00 81.44 120 GLY A N 1
ATOM 931 C CA . GLY A 1 120 ? -19.709 8.848 12.075 1.00 81.44 120 GLY A CA 1
ATOM 932 C C . GLY A 1 120 ? -21.134 8.294 12.171 1.00 81.44 120 GLY A C 1
ATOM 933 O O . GLY A 1 120 ? -21.879 8.685 13.062 1.00 81.44 120 GLY A O 1
ATOM 934 N N . LEU A 1 121 ? -21.495 7.328 11.318 1.00 79.19 121 LEU A N 1
ATOM 935 C CA . LEU A 1 121 ? -22.806 6.667 11.386 1.00 79.19 121 LEU A CA 1
ATOM 936 C C . LEU A 1 121 ? -22.997 5.869 12.686 1.00 79.19 121 LEU A C 1
ATOM 938 O O . LEU A 1 121 ? -24.072 5.915 13.279 1.00 79.19 121 LEU A O 1
ATOM 942 N N . VAL A 1 122 ? -21.963 5.156 13.146 1.00 76.44 122 VAL A N 1
ATOM 943 C CA . VAL A 1 122 ? -22.011 4.403 14.413 1.00 76.44 122 VAL A CA 1
ATOM 944 C C . VAL A 1 122 ? -22.137 5.350 15.610 1.00 76.44 122 VAL A C 1
ATOM 946 O O . VAL A 1 122 ? -22.946 5.105 16.502 1.00 76.44 122 VAL A O 1
ATOM 949 N N . GLU A 1 123 ? -21.380 6.450 15.613 1.00 75.31 123 GLU A N 1
ATOM 950 C CA . GLU A 1 123 ? -21.446 7.479 16.660 1.00 75.31 123 GLU A CA 1
ATOM 951 C C . GLU A 1 123 ? -22.849 8.116 16.738 1.00 75.31 123 GLU A C 1
ATOM 953 O O . GLU A 1 123 ? -23.403 8.256 17.829 1.00 75.31 123 GLU A O 1
ATOM 958 N N . GLN A 1 124 ? -23.459 8.436 15.592 1.00 71.19 124 GLN A N 1
ATOM 959 C CA . GLN A 1 124 ? -24.812 9.001 15.521 1.00 71.19 124 GLN A CA 1
ATOM 960 C C . GLN A 1 124 ? -25.892 8.012 15.980 1.00 71.19 124 GLN A C 1
ATOM 962 O O . GLN A 1 124 ? -26.768 8.383 16.762 1.00 71.19 124 GLN A O 1
ATOM 967 N N . GLY A 1 125 ? -25.819 6.749 15.547 1.00 67.88 125 GLY A N 1
ATOM 968 C CA . GLY A 1 125 ? -26.771 5.715 15.966 1.00 67.88 125 GLY A CA 1
ATOM 969 C C . GLY A 1 125 ? -26.729 5.448 17.475 1.00 67.88 125 GLY A C 1
ATOM 970 O O . GLY A 1 125 ? -27.774 5.287 18.103 1.00 67.88 125 GLY A O 1
ATOM 971 N N . GLY A 1 126 ? -25.534 5.475 18.078 1.00 68.38 126 GLY A N 1
ATOM 972 C CA . GLY A 1 126 ? -25.367 5.349 19.528 1.00 68.38 126 GLY A CA 1
ATOM 973 C C . GLY A 1 126 ? -25.970 6.519 20.312 1.00 68.38 126 GLY A C 1
ATOM 974 O O . GLY A 1 126 ? -26.634 6.299 21.323 1.00 68.38 126 GLY A O 1
ATOM 975 N N . GLN A 1 127 ? -25.805 7.754 19.827 1.00 68.19 127 GLN A N 1
ATOM 976 C CA . GLN A 1 127 ? -26.425 8.937 20.442 1.00 68.19 127 GLN A CA 1
ATOM 977 C C . GLN A 1 127 ? -27.954 8.887 20.371 1.00 68.19 127 GLN A C 1
ATOM 979 O O . GLN A 1 127 ? -28.630 9.217 21.343 1.00 68.19 127 GLN A O 1
ATOM 984 N N . GLN A 1 128 ? -28.506 8.439 19.243 1.00 62.31 128 GLN A N 1
ATOM 985 C CA . GLN A 1 128 ? -29.952 8.369 19.049 1.00 62.31 128 GLN A CA 1
ATOM 986 C C . GLN A 1 128 ? -30.613 7.328 19.967 1.00 62.31 128 GLN A C 1
ATOM 988 O O . GLN A 1 128 ? -31.690 7.584 20.499 1.00 62.31 128 GLN A O 1
ATOM 993 N N . LEU A 1 129 ? -29.948 6.190 20.205 1.00 63.75 129 LEU A N 1
ATOM 994 C CA . LEU A 1 129 ? -30.393 5.176 21.167 1.00 63.75 129 LEU A CA 1
ATOM 995 C C . LEU A 1 129 ? -30.299 5.664 22.619 1.00 63.75 129 LEU A C 1
ATOM 997 O O . LEU A 1 129 ? -31.225 5.424 23.390 1.00 63.75 129 LEU A O 1
ATOM 1001 N N . GLY A 1 130 ? -29.225 6.374 22.984 1.00 64.00 130 GLY A N 1
ATOM 1002 C CA . GLY A 1 130 ? -29.072 6.959 24.322 1.00 64.00 130 GLY A CA 1
ATOM 1003 C C . GLY A 1 130 ? -30.208 7.924 24.666 1.00 64.00 130 GLY A C 1
ATOM 1004 O O . GLY A 1 130 ? -30.860 7.761 25.695 1.00 64.00 130 GLY A O 1
ATOM 1005 N N . LEU A 1 131 ? -30.537 8.829 23.737 1.00 64.75 131 LEU A N 1
ATOM 1006 C CA . LEU A 1 131 ? -31.668 9.752 23.878 1.00 64.75 131 LEU A CA 1
ATOM 1007 C C . LEU A 1 131 ? -33.013 9.020 24.022 1.00 64.75 131 LEU A C 1
ATOM 1009 O O . LEU A 1 131 ? -33.879 9.455 24.775 1.00 64.75 131 LEU A O 1
ATOM 1013 N N . PHE A 1 132 ? -33.195 7.899 23.319 1.00 59.25 132 PHE A N 1
ATOM 1014 C CA . PHE A 1 132 ? -34.420 7.096 23.395 1.00 59.25 132 PHE A CA 1
ATOM 1015 C C . PHE A 1 132 ? -34.577 6.364 24.737 1.00 59.25 132 PHE A C 1
ATOM 1017 O O . PHE A 1 132 ? -35.703 6.131 25.177 1.00 59.25 132 PHE A O 1
ATOM 1024 N N . MET A 1 133 ? -33.466 5.979 25.371 1.00 61.00 133 MET A N 1
ATOM 1025 C CA . MET A 1 133 ? -33.458 5.326 26.685 1.00 61.00 133 MET A CA 1
ATOM 1026 C C . MET A 1 133 ? -33.622 6.337 27.829 1.00 61.00 133 MET A C 1
ATOM 1028 O O . MET A 1 133 ? -34.338 6.051 28.787 1.00 61.00 133 MET A O 1
ATOM 1032 N N . GLU A 1 134 ? -33.040 7.535 27.711 1.00 62.31 134 GLU A N 1
ATOM 1033 C CA . GLU A 1 134 ? -33.243 8.628 28.678 1.00 62.31 134 GLU A CA 1
ATOM 1034 C C . GLU A 1 134 ? -34.695 9.129 28.702 1.00 62.31 134 GLU A C 1
ATOM 1036 O O . GLU A 1 134 ? -35.180 9.529 29.751 1.00 62.31 134 GLU A O 1
ATOM 1041 N N . GLN A 1 135 ? -35.424 9.062 27.583 1.00 61.84 135 GLN A N 1
ATOM 1042 C CA . GLN A 1 135 ? -36.844 9.446 27.523 1.00 61.84 135 GLN A CA 1
ATOM 1043 C C . GLN A 1 135 ? -37.814 8.414 28.131 1.00 61.84 135 GLN A C 1
ATOM 1045 O O . GLN A 1 135 ? -39.001 8.706 28.262 1.00 61.84 135 GLN A O 1
ATOM 1050 N N . GLN A 1 136 ? -37.341 7.210 28.469 1.00 56.94 136 GLN A N 1
ATOM 1051 C CA . GLN A 1 136 ? -38.149 6.132 29.062 1.00 56.94 136 GLN A CA 1
ATOM 1052 C C . GLN A 1 136 ? -37.863 5.913 30.558 1.00 56.94 136 GLN A C 1
ATOM 1054 O O . GLN A 1 136 ? -38.418 4.985 31.149 1.00 56.94 136 GLN A O 1
ATOM 1059 N N . SER A 1 137 ? -36.995 6.742 31.145 1.00 52.59 137 SER A N 1
ATOM 1060 C CA . SER A 1 137 ? -36.618 6.739 32.567 1.00 52.59 137 SER A CA 1
ATOM 1061 C C . SER A 1 137 ? -37.302 7.887 33.303 1.00 52.59 137 SER A C 1
ATOM 1063 O O . SER A 1 137 ? -37.680 7.681 34.476 1.00 52.59 137 SER A O 1
#

pLDDT: mean 85.38, std 11.97, range [41.0, 96.25]

Sequence (137 aa):
MTARKCLFCGGKAELLCDTWLGWERKRGELEQKAPHLLAAPSHAIPIRYRAVHTCDAPLCQACVHSAGTMFFRMRGHGSWAESIDYCPGHDSGDRRTEITGLQAEAMRARWRAGALARRGLVEQGGQQLGLFMEQQS

Secondary structure (DSSP, 8-state):
-PPPBPTTT-SB--EE---EEEEEE-HHHHHHH-GGGGSS-GGGS-GGGEEEEE---EE-TTT-EEEEEEEEEETTTEEEEEEEEE-TT--S-----B--HHHHHHHHHHHHHHHHHHHHHHHHHHHHHHHHHHTT-